Protein AF-A0A6I3U576-F1 (afdb_monomer_lite)

Organism: Streptococcus pneumoniae (NCBI:txid1313)

Sequence (71 aa):
MAKLIPGKLRMEGVTLYETGNIEIIKEKGDRLYTRVAGEDLRYSLEDDLVFCACDFFQKRGYCVHLAALEH

InterPro domains:
  IPR007527 Zinc finger, SWIM-type [PF04434] (49-70)

Structure (mmCIF, N/CA/C/O backbone):
data_AF-A0A6I3U576-F1
#
_entry.id   AF-A0A6I3U576-F1
#
loop_
_atom_site.group_PDB
_atom_site.id
_atom_site.type_symbol
_atom_site.label_atom_id
_atom_site.label_alt_id
_atom_site.label_comp_id
_atom_site.label_asym_id
_atom_site.label_entity_id
_atom_site.label_seq_id
_atom_site.pdbx_PDB_ins_code
_atom_site.Cartn_x
_atom_site.Cartn_y
_atom_site.Cartn_z
_atom_site.occupancy
_atom_site.B_iso_or_equiv
_atom_site.auth_seq_id
_atom_site.auth_comp_id
_atom_site.auth_asym_id
_atom_site.auth_atom_id
_atom_site.pdbx_PDB_model_num
ATOM 1 N N . MET A 1 1 ? -0.653 18.903 -13.180 1.00 37.78 1 MET A N 1
ATOM 2 C CA . MET A 1 1 ? -1.521 19.174 -12.012 1.00 37.78 1 MET A CA 1
ATOM 3 C C . MET A 1 1 ? -1.553 17.912 -11.169 1.00 37.78 1 MET A C 1
ATOM 5 O O . MET A 1 1 ? -2.159 16.937 -11.595 1.00 37.78 1 MET A O 1
ATOM 9 N N . ALA A 1 2 ? -0.819 17.879 -10.054 1.00 46.88 2 ALA A N 1
ATOM 10 C CA . ALA A 1 2 ? -0.807 16.714 -9.174 1.00 46.88 2 ALA A CA 1
ATOM 11 C C . ALA A 1 2 ? -2.221 16.516 -8.611 1.00 46.88 2 ALA A C 1
ATOM 13 O O . ALA A 1 2 ? -2.776 17.434 -8.004 1.00 46.88 2 ALA A O 1
ATOM 14 N N . LYS A 1 3 ? -2.831 15.353 -8.871 1.00 54.25 3 LYS A N 1
ATOM 15 C CA . LYS A 1 3 ? -4.101 14.965 -8.251 1.00 54.25 3 LYS A CA 1
ATOM 16 C C . LYS A 1 3 ? -3.886 15.035 -6.741 1.00 54.25 3 LYS A C 1
ATOM 18 O O . LYS A 1 3 ? -3.103 14.259 -6.206 1.00 54.25 3 LYS A O 1
ATOM 23 N N . LEU A 1 4 ? -4.524 16.005 -6.082 1.00 60.31 4 LEU A N 1
ATOM 24 C CA . LEU A 1 4 ? -4.430 16.185 -4.638 1.00 60.31 4 LEU A CA 1
ATOM 25 C C . LEU A 1 4 ? -4.891 14.881 -3.982 1.00 60.31 4 LEU A C 1
ATOM 27 O O . LEU A 1 4 ? -6.079 14.553 -4.020 1.00 60.31 4 LEU A O 1
ATOM 31 N N . ILE A 1 5 ? -3.950 14.121 -3.422 1.00 61.56 5 ILE A N 1
ATOM 32 C CA . ILE A 1 5 ? -4.286 12.983 -2.577 1.00 61.56 5 ILE A CA 1
ATOM 33 C C . ILE A 1 5 ? -5.017 13.579 -1.369 1.00 61.56 5 ILE A C 1
ATOM 35 O O . ILE A 1 5 ? -4.443 14.426 -0.674 1.00 61.56 5 ILE A O 1
ATOM 39 N N . PRO A 1 6 ? -6.296 13.228 -1.147 1.00 70.75 6 PRO A N 1
ATOM 40 C CA . PRO A 1 6 ? -7.067 13.819 -0.065 1.00 70.75 6 PRO A CA 1
ATOM 41 C C . PRO A 1 6 ? -6.357 13.556 1.264 1.00 70.75 6 PRO A C 1
ATOM 43 O O . PRO A 1 6 ? -5.874 12.450 1.494 1.00 70.75 6 PRO A O 1
ATOM 46 N N . GLY A 1 7 ? -6.299 14.563 2.144 1.00 70.69 7 GLY A N 1
ATOM 47 C CA . GLY A 1 7 ? -5.526 14.492 3.395 1.00 70.69 7 GLY A CA 1
ATOM 48 C C . GLY A 1 7 ? -5.865 13.278 4.266 1.00 70.69 7 GLY A C 1
ATOM 49 O O . GLY A 1 7 ? -4.987 12.719 4.914 1.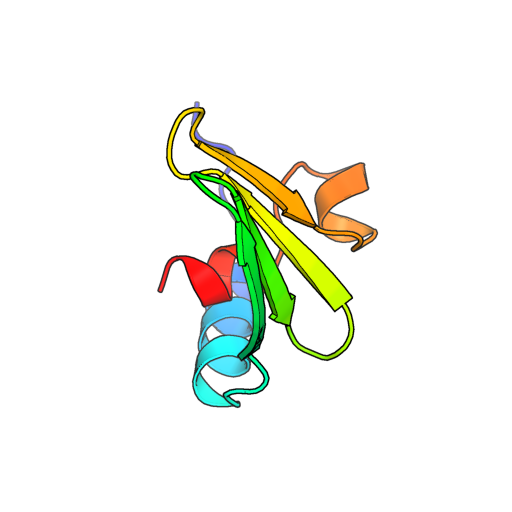00 70.69 7 GLY A O 1
ATOM 50 N N . LYS A 1 8 ? -7.110 12.797 4.183 1.00 73.62 8 LYS A N 1
ATOM 51 C CA . LYS A 1 8 ? -7.551 11.553 4.819 1.00 73.62 8 LYS A CA 1
ATOM 52 C C . LYS A 1 8 ? -6.748 10.329 4.357 1.00 73.62 8 LYS A C 1
ATOM 54 O O . LYS A 1 8 ? -6.312 9.546 5.185 1.00 73.62 8 LYS A O 1
ATOM 59 N N . LEU A 1 9 ? -6.496 10.208 3.054 1.00 73.38 9 LEU A N 1
ATOM 60 C CA . LEU A 1 9 ? -5.764 9.084 2.471 1.00 73.38 9 LEU A CA 1
ATOM 61 C C . LEU A 1 9 ? -4.275 9.111 2.841 1.00 73.38 9 LEU A C 1
ATOM 63 O O . LEU A 1 9 ? -3.661 8.060 2.966 1.00 73.38 9 LEU A O 1
ATOM 67 N N . ARG A 1 10 ? -3.707 10.311 3.038 1.00 72.00 10 ARG A N 1
ATOM 68 C CA . ARG A 1 10 ? -2.345 10.470 3.569 1.00 72.00 10 ARG A CA 1
ATOM 69 C C . ARG A 1 10 ? -2.241 9.945 4.998 1.00 72.00 10 ARG A C 1
ATOM 71 O O . ARG A 1 10 ? -1.344 9.161 5.268 1.00 72.00 10 ARG A O 1
ATOM 78 N N . MET A 1 11 ? -3.163 10.329 5.884 1.00 78.81 11 MET A N 1
ATOM 79 C CA . MET A 1 11 ? -3.172 9.809 7.259 1.00 78.81 11 MET A CA 1
ATOM 80 C C . MET A 1 11 ? -3.440 8.302 7.292 1.00 78.81 11 MET A C 1
ATOM 82 O O . MET A 1 11 ? -2.757 7.594 8.018 1.00 78.81 11 MET A O 1
ATOM 86 N N . GLU A 1 12 ? -4.368 7.796 6.472 1.00 77.69 12 GLU A N 1
ATOM 87 C CA . GLU A 1 12 ? -4.608 6.351 6.375 1.00 77.69 12 GLU A CA 1
ATOM 88 C C . GLU A 1 12 ? -3.383 5.594 5.848 1.00 77.69 12 GLU A C 1
ATOM 90 O O . GLU A 1 12 ? -3.079 4.529 6.368 1.00 77.69 12 GLU A O 1
ATOM 95 N N . GLY A 1 13 ? -2.642 6.148 4.880 1.00 76.69 13 GLY A N 1
ATOM 96 C CA . GLY A 1 13 ? -1.374 5.577 4.416 1.00 76.69 13 GLY A CA 1
ATOM 97 C C . GLY A 1 13 ? -0.318 5.503 5.523 1.00 76.69 13 GLY A C 1
ATOM 98 O O . GLY A 1 13 ? 0.274 4.446 5.717 1.00 76.69 13 GLY A O 1
ATOM 99 N N . VAL A 1 14 ? -0.144 6.579 6.302 1.00 78.88 14 VAL A N 1
ATOM 100 C CA . VAL A 1 14 ? 0.771 6.609 7.463 1.00 78.88 14 VAL A CA 1
ATOM 101 C C . VAL A 1 14 ? 0.380 5.555 8.489 1.00 78.88 14 VAL A C 1
ATOM 103 O O . VAL A 1 14 ? 1.208 4.745 8.883 1.00 78.88 14 VAL A O 1
ATOM 106 N N . THR A 1 15 ? -0.896 5.512 8.876 1.00 81.06 15 THR A N 1
ATOM 107 C CA . THR A 1 15 ? -1.385 4.520 9.835 1.00 81.06 15 THR A CA 1
ATOM 108 C C . THR A 1 15 ? -1.179 3.102 9.315 1.00 81.06 15 THR A C 1
ATOM 110 O O . THR A 1 15 ? -0.789 2.227 10.080 1.00 81.06 15 THR A O 1
ATOM 113 N N . LEU A 1 16 ? -1.404 2.850 8.025 1.00 81.12 16 LEU A N 1
ATOM 114 C CA . LEU A 1 16 ? -1.204 1.534 7.421 1.00 81.12 16 LEU A CA 1
ATOM 115 C C . LEU A 1 16 ? 0.276 1.122 7.414 1.00 81.12 16 LEU A C 1
ATOM 117 O O . LEU A 1 16 ? 0.582 -0.033 7.712 1.00 81.12 16 LEU A O 1
ATOM 121 N N . TYR A 1 17 ? 1.175 2.068 7.123 1.00 79.06 17 TYR A N 1
ATOM 122 C CA . TYR A 1 17 ? 2.621 1.877 7.219 1.00 79.06 17 TYR A CA 1
ATOM 123 C C . TYR A 1 17 ? 3.056 1.596 8.661 1.00 79.06 17 TYR A C 1
ATOM 125 O O . TYR A 1 17 ? 3.736 0.605 8.913 1.00 79.06 17 TYR A O 1
ATOM 133 N N . GLU A 1 18 ? 2.586 2.395 9.626 1.00 77.81 18 GLU A N 1
ATOM 134 C CA . GLU A 1 18 ? 2.838 2.193 11.060 1.00 77.81 18 GLU A CA 1
ATOM 135 C C . GLU A 1 18 ? 2.268 0.868 11.575 1.00 77.81 18 GLU A C 1
ATOM 137 O O . GLU A 1 18 ? 2.845 0.243 12.463 1.00 77.81 18 GLU A O 1
ATOM 142 N N . THR A 1 19 ? 1.159 0.400 10.996 1.00 77.75 19 THR A N 1
ATOM 143 C CA . THR A 1 19 ? 0.592 -0.917 11.316 1.00 77.75 19 THR A CA 1
ATOM 144 C C . THR A 1 19 ? 1.519 -2.050 10.843 1.00 77.75 19 THR A C 1
ATOM 146 O O . THR A 1 19 ? 1.383 -3.181 11.302 1.00 77.75 19 THR A O 1
ATOM 149 N N . GLY A 1 20 ? 2.480 -1.779 9.951 1.00 64.56 20 GLY A N 1
ATOM 150 C CA . GLY A 1 20 ? 3.548 -2.714 9.591 1.00 64.56 20 GLY A CA 1
ATOM 151 C C . GLY A 1 20 ? 3.084 -3.951 8.819 1.00 64.56 20 GLY A C 1
ATOM 152 O O . GLY A 1 20 ? 3.848 -4.898 8.665 1.00 64.56 20 GLY A O 1
ATOM 153 N N . ASN A 1 21 ? 1.852 -3.957 8.301 1.00 76.19 21 ASN A N 1
ATOM 154 C CA . ASN A 1 21 ? 1.300 -5.060 7.506 1.00 76.19 21 ASN A CA 1
ATOM 155 C C . ASN A 1 21 ? 1.813 -5.027 6.056 1.00 76.19 21 ASN A C 1
ATOM 157 O O . ASN A 1 21 ? 1.024 -5.144 5.122 1.00 76.19 21 ASN A O 1
ATOM 161 N N . ILE A 1 22 ? 3.112 -4.805 5.860 1.00 81.31 22 ILE A N 1
ATOM 162 C CA . ILE A 1 22 ? 3.774 -4.838 4.556 1.00 81.31 22 ILE A CA 1
ATOM 163 C C . ILE A 1 22 ? 4.638 -6.092 4.528 1.00 81.31 22 ILE A C 1
ATOM 165 O O . ILE A 1 22 ? 5.686 -6.163 5.162 1.00 81.31 22 ILE A O 1
ATOM 169 N N . GLU A 1 23 ? 4.197 -7.089 3.777 1.00 84.31 23 GLU A N 1
ATOM 170 C CA . GLU A 1 23 ? 4.929 -8.330 3.573 1.00 84.31 23 GLU A CA 1
ATOM 171 C C . GLU A 1 23 ? 5.551 -8.332 2.182 1.00 84.31 23 GLU A C 1
ATOM 173 O O . GLU A 1 23 ? 4.856 -8.244 1.174 1.00 84.31 23 GLU A O 1
ATOM 178 N N . ILE A 1 24 ? 6.869 -8.461 2.090 1.00 84.88 24 ILE A N 1
ATOM 179 C CA . ILE A 1 24 ? 7.532 -8.632 0.797 1.00 84.88 24 ILE A CA 1
ATOM 180 C C . ILE A 1 24 ? 7.455 -10.117 0.439 1.00 84.88 24 ILE A C 1
ATOM 182 O O . ILE A 1 24 ? 8.152 -10.944 1.020 1.00 84.88 24 ILE A O 1
ATOM 186 N N . ILE A 1 25 ? 6.591 -10.467 -0.514 1.00 87.56 25 ILE A N 1
ATOM 187 C CA . ILE A 1 25 ? 6.385 -11.857 -0.938 1.00 87.56 25 ILE A CA 1
ATOM 188 C C . ILE A 1 25 ? 7.547 -12.331 -1.805 1.00 87.56 25 ILE A C 1
ATOM 190 O O . ILE A 1 25 ? 8.022 -13.459 -1.662 1.00 87.56 25 ILE A O 1
ATOM 194 N N . LYS A 1 26 ? 7.963 -11.509 -2.772 1.00 83.62 26 LYS A N 1
ATOM 195 C CA . LYS A 1 26 ? 8.985 -11.904 -3.739 1.00 83.62 26 LYS A CA 1
ATOM 196 C C . LYS A 1 26 ? 9.616 -10.701 -4.409 1.00 83.62 26 LYS A C 1
ATOM 198 O O . LYS A 1 26 ? 8.915 -9.824 -4.884 1.00 83.62 26 LYS A O 1
ATOM 203 N N . GLU A 1 27 ? 10.924 -10.733 -4.578 1.00 84.81 27 GLU A N 1
ATOM 204 C CA . GLU A 1 27 ? 11.637 -9.826 -5.472 1.00 84.81 27 GLU A CA 1
ATOM 205 C C . GLU A 1 27 ? 12.105 -10.624 -6.694 1.00 84.81 27 GLU A C 1
ATOM 207 O O . GLU A 1 27 ? 12.596 -11.751 -6.565 1.00 84.81 27 GLU A O 1
ATOM 212 N N . LYS A 1 28 ? 11.872 -10.112 -7.905 1.00 79.94 28 LYS A N 1
ATOM 213 C CA . LYS A 1 28 ? 12.329 -10.761 -9.137 1.00 79.94 28 LYS A CA 1
ATOM 214 C C . LYS A 1 28 ? 12.814 -9.716 -10.134 1.00 79.94 28 LYS A C 1
ATOM 216 O O . LYS A 1 28 ? 11.999 -9.144 -10.859 1.00 79.94 28 LYS A O 1
ATOM 221 N N . GLY A 1 29 ? 14.137 -9.556 -10.201 1.00 82.62 29 GLY A N 1
ATOM 222 C CA . GLY A 1 29 ? 14.769 -8.486 -10.973 1.00 82.62 29 GLY A CA 1
ATOM 223 C C . GLY A 1 29 ? 14.242 -7.148 -10.475 1.00 82.62 29 GLY A C 1
ATOM 224 O O . GLY A 1 29 ? 14.164 -6.930 -9.273 1.00 82.62 29 GLY A O 1
ATOM 225 N N . ASP A 1 30 ? 13.738 -6.341 -11.392 1.00 79.56 30 ASP A N 1
ATOM 226 C CA . ASP A 1 30 ? 13.230 -5.001 -11.107 1.00 79.56 30 ASP A CA 1
ATOM 227 C C . ASP A 1 30 ? 11.764 -4.965 -10.668 1.00 79.56 30 ASP A C 1
ATOM 229 O O . ASP A 1 30 ? 11.154 -3.902 -10.625 1.00 79.56 30 ASP A O 1
ATOM 233 N N . ARG A 1 31 ? 11.163 -6.120 -10.344 1.00 81.81 31 ARG A N 1
ATOM 234 C CA . ARG A 1 31 ? 9.787 -6.210 -9.832 1.00 81.81 31 ARG A CA 1
ATOM 235 C C . ARG A 1 31 ? 9.761 -6.736 -8.407 1.00 81.81 31 ARG A C 1
ATOM 237 O O . ARG A 1 31 ? 10.076 -7.902 -8.155 1.00 81.81 31 ARG A O 1
ATOM 244 N N . LEU A 1 32 ? 9.270 -5.901 -7.507 1.00 86.69 32 LEU A N 1
ATOM 245 C CA . LEU A 1 32 ? 8.968 -6.221 -6.127 1.00 86.69 32 LEU A CA 1
ATOM 246 C C . LEU A 1 32 ? 7.485 -6.592 -5.998 1.00 86.69 32 LEU A C 1
ATOM 248 O O . LEU A 1 32 ? 6.591 -5.841 -6.382 1.00 86.69 32 LEU A O 1
ATOM 252 N N . TYR A 1 33 ? 7.222 -7.775 -5.465 1.00 86.94 33 TYR A N 1
ATOM 253 C CA . TYR A 1 33 ? 5.897 -8.267 -5.117 1.00 86.94 33 TYR A CA 1
ATOM 254 C C . TYR A 1 33 ? 5.766 -8.158 -3.608 1.00 86.94 33 TYR A C 1
ATOM 256 O O . TYR A 1 33 ? 6.394 -8.914 -2.864 1.00 86.94 33 TYR A O 1
ATOM 264 N N . THR A 1 34 ? 4.949 -7.219 -3.168 1.00 86.94 34 THR A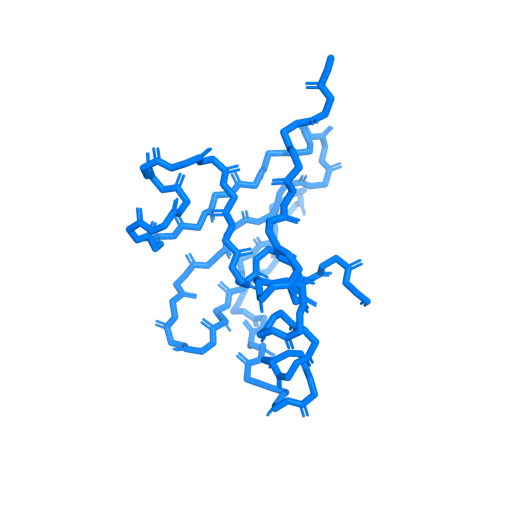 N 1
ATOM 265 C CA . THR A 1 34 ? 4.611 -7.012 -1.770 1.00 86.94 34 THR A CA 1
ATOM 266 C C . THR A 1 34 ? 3.126 -7.269 -1.556 1.00 86.94 34 THR A C 1
ATOM 268 O O . THR A 1 34 ? 2.320 -7.327 -2.484 1.00 86.94 34 THR A O 1
ATOM 271 N N . ARG A 1 35 ? 2.748 -7.481 -0.310 1.00 87.19 35 ARG A N 1
ATOM 272 C CA . ARG A 1 35 ? 1.374 -7.606 0.124 1.00 87.19 35 ARG A CA 1
ATOM 273 C C . ARG A 1 35 ? 1.187 -6.643 1.270 1.00 87.19 35 ARG A C 1
ATOM 275 O O . ARG A 1 35 ? 1.846 -6.767 2.294 1.00 87.19 35 ARG A O 1
ATOM 282 N N . VAL A 1 36 ? 0.319 -5.665 1.071 1.00 85.56 36 VAL A N 1
ATOM 283 C CA . VAL A 1 36 ? 0.053 -4.623 2.055 1.00 85.56 36 VAL A CA 1
ATOM 284 C C . VAL A 1 36 ? -1.364 -4.816 2.565 1.00 85.56 36 VAL A C 1
ATOM 286 O O . VAL A 1 36 ? -2.299 -4.811 1.773 1.00 85.56 36 VAL A O 1
ATOM 289 N N . ALA A 1 37 ? -1.528 -5.027 3.871 1.00 83.56 37 ALA A N 1
ATOM 290 C CA . ALA A 1 37 ? -2.828 -5.232 4.518 1.00 83.56 37 ALA A CA 1
ATOM 291 C C . ALA A 1 37 ? -3.696 -6.341 3.878 1.00 83.56 37 ALA A C 1
ATOM 293 O O . ALA A 1 37 ? -4.923 -6.270 3.873 1.00 83.56 37 ALA A O 1
ATOM 294 N N . GLY A 1 38 ? -3.052 -7.382 3.337 1.00 82.38 38 GLY A N 1
ATOM 295 C CA . GLY A 1 38 ? -3.720 -8.488 2.643 1.00 82.38 38 GLY A CA 1
ATOM 296 C C . GLY A 1 38 ? -3.975 -8.253 1.151 1.00 82.38 38 GLY A C 1
ATOM 297 O O . GLY A 1 38 ? -4.403 -9.181 0.468 1.00 82.38 38 GLY A O 1
ATOM 298 N N . GLU A 1 39 ? -3.663 -7.068 0.623 1.00 84.94 39 GLU A N 1
ATOM 299 C CA . GLU A 1 39 ? -3.771 -6.752 -0.801 1.00 84.94 39 GLU A CA 1
ATOM 300 C C . GLU A 1 39 ? -2.430 -6.886 -1.519 1.00 84.94 39 GLU A C 1
ATOM 302 O O . GLU A 1 39 ? -1.405 -6.378 -1.065 1.00 84.94 39 GLU A O 1
ATOM 307 N N . ASP A 1 40 ? -2.429 -7.550 -2.676 1.00 85.88 40 ASP A N 1
ATOM 308 C CA . ASP A 1 40 ? -1.223 -7.693 -3.488 1.00 85.88 40 ASP A CA 1
ATOM 309 C C . ASP A 1 40 ? -0.855 -6.362 -4.158 1.00 85.88 40 ASP A C 1
ATOM 311 O O . ASP A 1 40 ? -1.618 -5.795 -4.954 1.00 85.88 40 ASP A O 1
ATOM 315 N N . LEU A 1 41 ? 0.351 -5.888 -3.857 1.00 85.88 41 LEU A N 1
ATOM 316 C CA . LEU A 1 41 ? 0.957 -4.698 -4.425 1.00 85.88 41 LEU A CA 1
ATOM 317 C C . LEU A 1 41 ? 2.233 -5.089 -5.171 1.00 85.88 41 LEU A C 1
ATOM 319 O O . LEU A 1 41 ? 3.081 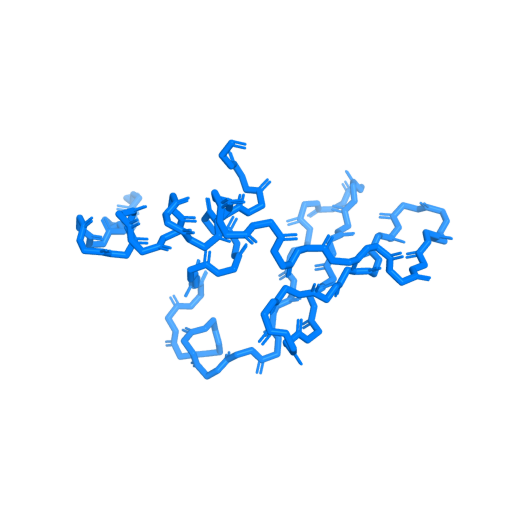-5.836 -4.699 1.00 85.88 41 LEU A O 1
ATOM 323 N N . ARG A 1 42 ? 2.364 -4.610 -6.400 1.00 87.31 42 ARG A N 1
ATOM 324 C CA . ARG A 1 42 ? 3.544 -4.833 -7.229 1.00 87.31 42 ARG A CA 1
ATOM 325 C C . ARG A 1 42 ? 4.168 -3.488 -7.501 1.00 87.31 42 ARG A C 1
ATOM 327 O O . ARG A 1 42 ? 3.486 -2.582 -7.972 1.00 87.31 42 ARG A O 1
ATOM 334 N N . TYR A 1 43 ? 5.445 -3.388 -7.208 1.00 83.44 43 TYR A N 1
ATOM 335 C CA . TYR A 1 43 ? 6.239 -2.196 -7.412 1.00 83.44 43 TYR A CA 1
ATOM 336 C C . TYR A 1 43 ? 7.364 -2.546 -8.383 1.00 83.44 43 TYR A 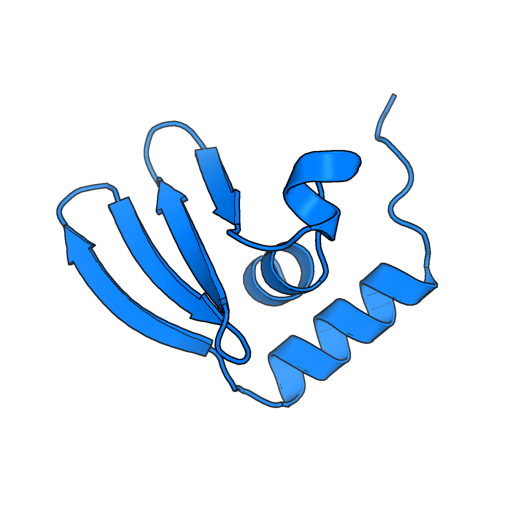C 1
ATOM 338 O O . TYR A 1 43 ? 8.068 -3.529 -8.166 1.00 83.44 43 TYR A O 1
ATOM 346 N N . SER A 1 44 ? 7.503 -1.802 -9.479 1.00 82.12 44 SER A N 1
ATOM 347 C CA . SER A 1 44 ? 8.615 -1.986 -10.418 1.00 82.12 44 SER A CA 1
ATOM 348 C C . SER A 1 44 ? 9.612 -0.846 -10.264 1.00 82.12 44 SER A C 1
ATOM 350 O O . SER A 1 44 ? 9.229 0.307 -10.422 1.00 82.12 44 SER A O 1
ATOM 352 N N . LEU A 1 45 ? 10.870 -1.183 -9.986 1.00 73.88 45 LEU A N 1
ATOM 353 C CA . LEU A 1 45 ? 11.969 -0.235 -9.785 1.00 73.88 45 LEU A CA 1
ATOM 354 C C . LEU A 1 45 ? 12.448 0.407 -11.101 1.00 73.88 45 LEU A C 1
ATOM 356 O O . LEU A 1 45 ? 12.918 1.536 -11.079 1.00 73.88 45 LEU A O 1
ATOM 360 N N . GLU A 1 46 ? 12.313 -0.282 -12.240 1.00 77.69 46 GLU A N 1
ATOM 361 C CA . GLU A 1 46 ? 12.764 0.221 -13.554 1.00 77.69 46 GLU A CA 1
ATOM 362 C C . GLU A 1 46 ? 11.823 1.256 -14.187 1.00 77.69 46 GLU A C 1
ATOM 364 O O . GLU A 1 46 ? 12.266 2.291 -14.675 1.00 77.69 46 GLU A O 1
ATOM 369 N N . ASP A 1 47 ? 10.524 0.962 -14.205 1.00 73.19 47 ASP A N 1
ATOM 370 C CA . ASP A 1 47 ? 9.515 1.734 -14.949 1.00 73.19 47 ASP A CA 1
ATOM 371 C C . ASP A 1 47 ? 8.620 2.588 -14.029 1.00 73.19 47 ASP A C 1
ATOM 373 O O . ASP A 1 47 ? 7.614 3.139 -14.477 1.00 73.19 47 ASP A O 1
ATOM 377 N N . ASP A 1 48 ? 8.926 2.644 -12.725 1.00 68.56 48 ASP A N 1
ATOM 378 C CA . ASP A 1 48 ? 8.085 3.281 -11.692 1.00 68.56 48 ASP A CA 1
ATOM 379 C C . ASP A 1 48 ? 6.627 2.756 -11.712 1.00 68.56 48 ASP A C 1
ATOM 381 O O . ASP A 1 48 ? 5.655 3.405 -11.317 1.00 68.56 48 ASP A O 1
ATOM 385 N N . LEU A 1 49 ? 6.448 1.538 -12.239 1.00 78.12 49 LEU A N 1
ATOM 386 C CA . LEU A 1 49 ? 5.139 0.934 -12.433 1.00 78.12 49 LEU A CA 1
ATOM 387 C C . LEU A 1 49 ? 4.667 0.314 -11.131 1.00 78.12 49 LEU A C 1
ATOM 389 O O . LEU A 1 49 ? 5.075 -0.789 -10.750 1.00 78.12 49 LEU A O 1
ATOM 393 N N . VAL A 1 50 ? 3.736 1.017 -10.500 1.00 83.31 50 VAL A N 1
ATOM 394 C CA . VAL A 1 50 ? 3.004 0.532 -9.343 1.00 83.31 50 VAL A CA 1
ATOM 395 C C . VAL A 1 50 ? 1.655 -0.038 -9.743 1.00 83.31 50 VAL A C 1
ATOM 397 O O . VAL A 1 50 ? 0.887 0.551 -10.505 1.00 83.31 50 VAL A O 1
ATOM 400 N N . PHE A 1 51 ? 1.352 -1.208 -9.199 1.00 85.38 51 PHE A N 1
ATOM 401 C CA . PHE A 1 51 ? 0.067 -1.856 -9.362 1.00 85.38 51 PHE A CA 1
ATOM 402 C C . PHE A 1 51 ? -0.422 -2.347 -8.012 1.00 85.38 51 PHE A C 1
ATOM 404 O O . PHE A 1 51 ? 0.181 -3.230 -7.409 1.00 85.38 51 PHE A O 1
ATOM 411 N N . CYS A 1 52 ? -1.547 -1.816 -7.558 1.00 86.25 52 CYS A N 1
ATOM 412 C CA . CYS A 1 52 ? -2.231 -2.330 -6.384 1.00 86.25 52 CYS A CA 1
ATOM 413 C C . CYS A 1 52 ? -3.539 -2.994 -6.817 1.00 86.25 52 CYS A C 1
ATOM 415 O O . CYS A 1 52 ? -4.272 -2.443 -7.641 1.00 86.25 52 CYS A O 1
ATOM 417 N N . ALA A 1 53 ? -3.829 -4.171 -6.259 1.00 83.88 53 ALA A N 1
ATOM 418 C CA . ALA A 1 53 ? -5.075 -4.892 -6.511 1.00 83.88 53 ALA A CA 1
ATOM 419 C C . ALA A 1 53 ? -6.326 -4.186 -5.945 1.00 83.88 53 ALA A C 1
ATOM 421 O O . ALA A 1 53 ? -7.442 -4.585 -6.276 1.00 83.88 53 ALA A O 1
ATOM 422 N N . CYS A 1 54 ? -6.152 -3.122 -5.156 1.00 83.94 54 CYS A N 1
ATOM 423 C CA . CYS A 1 54 ? -7.259 -2.445 -4.499 1.00 83.94 54 CYS A CA 1
ATOM 424 C C . CYS A 1 54 ? -8.172 -1.669 -5.452 1.00 83.94 54 CYS A C 1
ATOM 426 O O . CYS A 1 54 ? -7.750 -1.041 -6.430 1.00 83.94 54 CYS A O 1
ATOM 428 N N . ASP A 1 55 ? -9.452 -1.634 -5.086 1.00 84.06 55 ASP A N 1
ATOM 429 C CA . ASP A 1 55 ? -10.500 -0.915 -5.812 1.00 84.06 55 ASP A CA 1
ATOM 430 C C . ASP A 1 55 ? -10.214 0.603 -5.882 1.00 84.06 55 ASP A C 1
ATOM 432 O O . ASP A 1 55 ? -10.483 1.251 -6.895 1.00 84.06 55 ASP A O 1
ATOM 436 N N . PHE A 1 56 ? -9.563 1.170 -4.855 1.00 83.31 56 PHE A N 1
ATOM 437 C CA . PHE A 1 56 ? -9.139 2.577 -4.839 1.00 83.31 56 PHE A CA 1
ATOM 438 C C . PHE A 1 56 ? -8.145 2.905 -5.952 1.00 83.31 56 PHE A C 1
ATOM 440 O O . PHE A 1 56 ? -8.322 3.896 -6.667 1.00 83.31 56 PHE A O 1
ATOM 447 N N . PHE A 1 57 ? -7.117 2.070 -6.112 1.00 85.31 57 PHE A N 1
ATOM 448 C CA . PHE A 1 57 ? -6.100 2.271 -7.133 1.00 85.31 57 PHE A CA 1
ATOM 449 C C . PHE A 1 57 ? -6.701 2.105 -8.526 1.00 85.31 57 PHE A C 1
ATOM 451 O O . PHE A 1 57 ? -6.501 2.972 -9.373 1.00 85.31 57 PHE A O 1
ATOM 458 N N . GLN A 1 58 ? -7.526 1.076 -8.743 1.00 82.50 58 GLN A N 1
ATOM 459 C CA . GLN A 1 58 ? -8.204 0.879 -10.027 1.00 82.50 58 GLN A CA 1
ATOM 460 C C . GLN A 1 58 ? -9.140 2.039 -10.395 1.00 82.50 58 GLN A C 1
ATOM 462 O O . GLN A 1 58 ? -9.194 2.439 -11.556 1.00 82.50 58 GLN A O 1
ATOM 467 N N . LYS A 1 59 ? -9.858 2.619 -9.423 1.00 83.38 59 LYS A N 1
ATOM 468 C CA . LYS A 1 59 ? -10.801 3.718 -9.688 1.00 83.38 59 LYS A CA 1
ATOM 469 C C . LYS A 1 59 ? -10.149 5.094 -9.781 1.00 83.38 59 LYS A C 1
ATOM 471 O O . LYS A 1 59 ? -10.648 5.949 -10.511 1.00 83.38 59 LYS A O 1
ATOM 476 N N . ARG A 1 60 ? -9.092 5.363 -9.007 1.00 81.69 60 ARG A N 1
ATOM 477 C CA . ARG A 1 60 ? -8.523 6.720 -8.863 1.00 81.69 60 ARG A CA 1
ATOM 478 C C . ARG A 1 60 ? -7.081 6.863 -9.349 1.00 81.69 60 ARG A C 1
ATOM 480 O O . ARG A 1 60 ? -6.674 7.986 -9.672 1.00 81.69 60 ARG A O 1
ATOM 487 N N . GLY A 1 61 ? -6.346 5.757 -9.433 1.00 78.62 61 GLY A N 1
ATOM 488 C CA . GLY A 1 61 ? -4.914 5.706 -9.736 1.00 78.62 61 GLY A CA 1
ATOM 489 C C . GLY A 1 61 ? -4.012 5.965 -8.527 1.00 78.62 61 GLY A C 1
ATOM 490 O O . GLY A 1 61 ? -2.842 6.270 -8.705 1.00 78.62 61 GLY A O 1
ATOM 491 N N . TYR A 1 62 ? -4.552 5.917 -7.306 1.00 79.75 62 TYR A N 1
ATOM 492 C CA . TYR A 1 62 ? -3.800 6.059 -6.056 1.00 79.75 62 TYR A CA 1
ATOM 493 C C . TYR A 1 62 ? -4.506 5.288 -4.939 1.00 79.75 62 TYR A C 1
ATOM 495 O O . TYR A 1 62 ? -5.726 5.113 -4.976 1.00 79.75 62 TYR A O 1
ATOM 503 N N . CYS A 1 63 ? -3.761 4.832 -3.935 1.00 83.62 63 CYS A N 1
ATOM 504 C CA . CYS A 1 63 ? -4.325 4.099 -2.805 1.00 83.62 63 CYS A CA 1
ATOM 505 C C . CYS A 1 63 ? -3.525 4.300 -1.520 1.00 83.62 63 CYS A C 1
ATOM 507 O O . CYS A 1 63 ? -2.391 4.771 -1.556 1.00 83.62 63 CYS A O 1
ATOM 509 N N . VAL A 1 64 ? -4.132 3.918 -0.395 1.00 83.38 64 VAL A N 1
ATOM 510 C CA . VAL A 1 64 ? -3.481 3.925 0.923 1.00 83.38 64 VAL A CA 1
ATOM 511 C C . VAL A 1 64 ? -2.266 2.999 0.964 1.00 83.38 64 VAL A C 1
ATOM 513 O O . VAL A 1 64 ? -1.282 3.357 1.586 1.00 83.38 64 VAL A O 1
ATOM 516 N N . HIS A 1 65 ? -2.289 1.868 0.247 1.00 85.38 65 HIS A N 1
ATOM 517 C CA . HIS A 1 65 ? -1.166 0.925 0.179 1.00 85.38 65 HIS A CA 1
ATOM 518 C 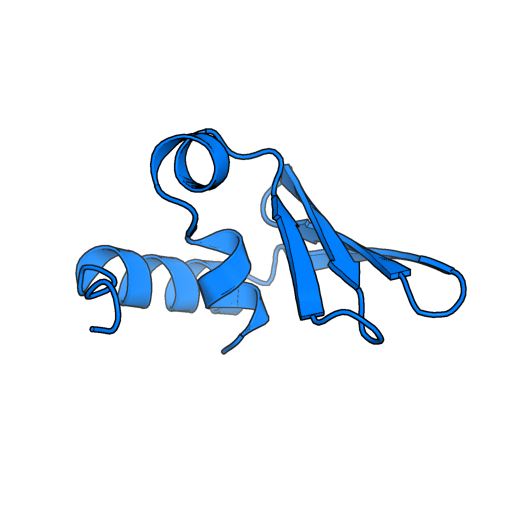C . HIS A 1 65 ? 0.062 1.537 -0.491 1.00 85.38 65 HIS A C 1
ATOM 520 O O . HIS A 1 65 ? 1.173 1.372 -0.007 1.00 85.38 65 HIS A O 1
ATOM 526 N N . LEU A 1 66 ? -0.151 2.271 -1.585 1.00 80.00 66 LEU A N 1
ATOM 527 C CA . LEU A 1 66 ? 0.909 3.013 -2.257 1.00 80.00 66 LEU A CA 1
ATOM 528 C C . LEU A 1 66 ? 1.440 4.124 -1.353 1.00 80.00 66 LEU A C 1
ATOM 530 O O . LEU A 1 66 ? 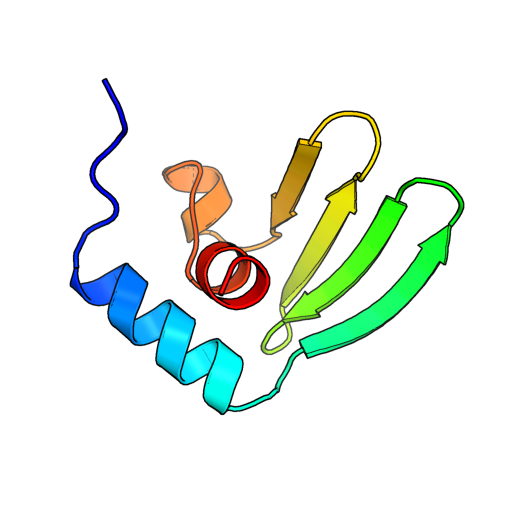2.640 4.222 -1.156 1.00 80.00 66 LEU A O 1
ATOM 534 N N . ALA A 1 67 ? 0.538 4.909 -0.757 1.00 79.94 67 ALA A N 1
ATOM 535 C CA . ALA A 1 67 ? 0.919 5.980 0.157 1.00 79.94 67 ALA A CA 1
ATOM 536 C C . ALA A 1 67 ? 1.667 5.461 1.396 1.00 79.94 67 ALA A C 1
ATOM 538 O O . ALA A 1 67 ? 2.505 6.175 1.924 1.00 79.94 67 ALA A O 1
ATOM 539 N N . ALA A 1 68 ? 1.359 4.245 1.850 1.00 80.12 68 ALA A N 1
ATOM 540 C CA . ALA A 1 68 ? 2.085 3.566 2.913 1.00 80.12 68 ALA A CA 1
ATOM 541 C C . ALA A 1 68 ? 3.471 3.113 2.444 1.00 80.12 68 ALA A C 1
ATOM 543 O O . ALA A 1 68 ? 4.437 3.273 3.171 1.00 80.12 68 ALA A O 1
ATOM 544 N N . LEU A 1 69 ? 3.581 2.568 1.229 1.00 75.19 69 LEU A N 1
ATOM 545 C CA . LEU A 1 69 ? 4.856 2.124 0.663 1.00 75.19 69 LEU A CA 1
ATOM 546 C C . LEU A 1 69 ? 5.808 3.293 0.338 1.00 75.19 69 LEU A C 1
ATOM 548 O O . LEU A 1 69 ? 7.018 3.108 0.359 1.00 75.19 69 LEU A O 1
ATOM 552 N N . GLU A 1 70 ? 5.269 4.470 0.009 1.00 70.44 70 GLU A N 1
ATOM 553 C CA . GLU A 1 70 ? 6.037 5.686 -0.304 1.00 70.44 70 GLU A CA 1
ATOM 554 C C . GLU A 1 70 ? 6.459 6.509 0.935 1.00 70.44 70 GLU A C 1
ATOM 556 O O . GLU A 1 70 ? 7.111 7.542 0.762 1.00 70.44 70 GLU A O 1
ATOM 561 N N . HIS A 1 71 ? 6.070 6.118 2.158 1.00 64.81 71 HIS A N 1
ATOM 562 C CA . HIS A 1 71 ? 6.312 6.905 3.379 1.00 64.81 71 HIS A CA 1
ATOM 563 C C . HIS A 1 71 ? 7.610 6.544 4.122 1.00 64.81 71 HIS A C 1
ATOM 565 O O . HIS A 1 71 ? 8.055 5.381 4.045 1.00 64.81 71 HIS A O 1
#

Secondary structure (DSSP, 8-state):
------HHHHHHHHHHHHTT-EEEEEEETTEEEEEETTEEEEEETTT--EEE-SHHHHHHS--HHHHHHT-

Foldseek 3Di:
DPPPPPVVLLVLLQVQLVVVQWAFPDDDVQWTWIAGPNWTWIAGNPPRDIDTPDPCCVVPVDGSPVSNVVD

Radius of gyration: 11.81 Å; chains: 1; bounding box: 26×31×26 Å

pLDDT: mean 78.39, std 9.24, range [37.78, 87.56]